Protein AF-A0A7T8KBR6-F1 (afdb_monomer)

Foldseek 3Di:
DVVVCVVPPDDDPPVPDDPPPLVPDCCRNPVVVVVCCVVVVDDDPPDDD

Organism: Caligus rogercresseyi (NCBI:txid217165)

Structure (mmCIF, N/CA/C/O backbone):
data_AF-A0A7T8KBR6-F1
#
_entry.id   AF-A0A7T8KBR6-F1
#
loop_
_atom_site.group_PDB
_atom_site.id
_atom_site.type_symbol
_atom_site.label_atom_id
_atom_site.label_alt_id
_atom_site.label_comp_id
_atom_site.label_asym_id
_atom_site.label_entity_id
_atom_site.label_seq_id
_atom_site.pdbx_PDB_ins_code
_atom_site.Cartn_x
_atom_site.Cartn_y
_atom_site.Cartn_z
_atom_site.occupancy
_atom_site.B_iso_or_equiv
_atom_site.auth_seq_id
_atom_site.auth_comp_id
_atom_site.auth_asym_id
_atom_site.auth_atom_id
_atom_site.pdbx_PDB_model_num
ATOM 1 N N . MET A 1 1 ? -5.617 18.800 -4.703 1.00 67.62 1 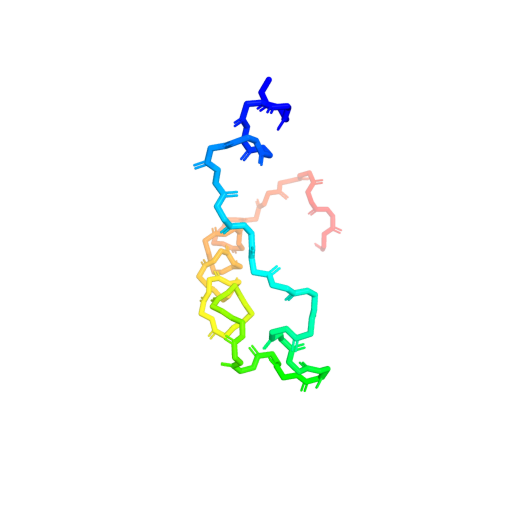MET A N 1
ATOM 2 C CA . MET A 1 1 ? -5.764 17.332 -4.589 1.00 67.62 1 MET A CA 1
ATOM 3 C C . MET A 1 1 ? -6.052 16.922 -3.148 1.00 67.62 1 MET A C 1
ATOM 5 O O . MET A 1 1 ? -7.123 16.387 -2.905 1.00 67.62 1 MET A O 1
ATOM 9 N N . GLN A 1 2 ? -5.174 17.256 -2.192 1.00 77.25 2 GLN A N 1
ATOM 10 C CA . GLN A 1 2 ? -5.304 16.863 -0.779 1.00 77.25 2 GLN A CA 1
ATOM 11 C C . GLN A 1 2 ? -6.647 17.269 -0.137 1.00 77.25 2 GLN A C 1
ATOM 13 O O . GLN A 1 2 ? -7.393 16.401 0.297 1.00 77.25 2 GLN A O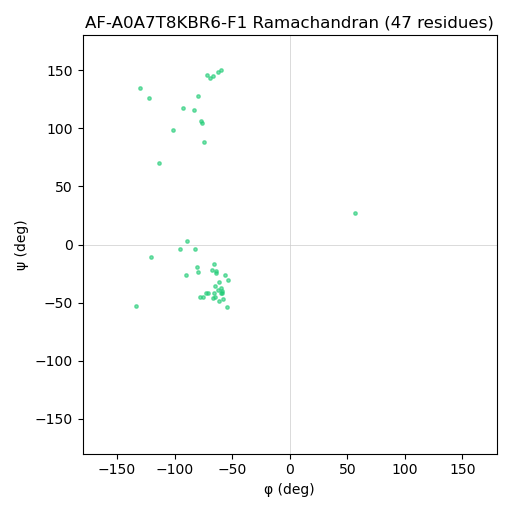 1
ATOM 18 N N . ASN A 1 3 ? -7.025 18.553 -0.218 1.00 87.31 3 ASN A N 1
ATOM 19 C CA . ASN A 1 3 ? -8.286 19.058 0.357 1.00 87.31 3 ASN A CA 1
ATOM 20 C C . ASN A 1 3 ? -9.542 18.405 -0.249 1.00 87.31 3 ASN A C 1
ATOM 22 O O . ASN A 1 3 ? -10.551 18.238 0.427 1.00 87.31 3 ASN A O 1
ATOM 26 N N . TRP A 1 4 ? -9.497 18.031 -1.534 1.00 93.31 4 TRP A N 1
ATOM 27 C CA . TRP A 1 4 ? -10.618 17.342 -2.179 1.00 93.31 4 TRP A CA 1
ATOM 28 C C . TRP A 1 4 ? -10.752 15.914 -1.648 1.00 93.31 4 TRP A C 1
ATOM 30 O O . TRP A 1 4 ? -11.857 15.470 -1.360 1.00 93.31 4 TRP A O 1
ATOM 40 N N . MET A 1 5 ? -9.632 15.213 -1.468 1.00 89.12 5 MET A N 1
ATOM 41 C CA . MET A 1 5 ? -9.632 13.857 -0.923 1.00 89.12 5 MET A CA 1
ATOM 42 C C . MET A 1 5 ? -10.112 13.833 0.527 1.00 89.12 5 MET A C 1
ATOM 44 O O . MET A 1 5 ? -10.924 12.985 0.868 1.00 89.12 5 MET A O 1
ATOM 48 N N . GLU A 1 6 ? -9.688 14.787 1.355 1.00 84.75 6 GLU A N 1
ATOM 49 C CA . GLU A 1 6 ? -10.181 14.919 2.734 1.00 84.75 6 GLU A CA 1
ATOM 50 C C . GLU A 1 6 ? -11.695 15.132 2.805 1.00 84.75 6 GLU A C 1
ATOM 52 O O . GLU A 1 6 ? -12.356 14.570 3.675 1.00 84.75 6 GLU A O 1
ATOM 57 N N . ALA A 1 7 ? -12.258 15.890 1.862 1.00 91.00 7 ALA A N 1
ATOM 58 C CA . ALA A 1 7 ? -13.692 16.151 1.812 1.00 91.00 7 ALA A CA 1
ATOM 59 C C . ALA A 1 7 ? -14.521 15.000 1.205 1.00 91.00 7 ALA A C 1
ATOM 61 O O . ALA A 1 7 ? -15.716 14.911 1.478 1.00 91.00 7 ALA A O 1
ATOM 62 N N . ASN A 1 8 ? -13.924 14.139 0.370 1.00 93.25 8 ASN A N 1
ATOM 63 C CA . ASN A 1 8 ? -14.670 13.178 -0.459 1.00 93.25 8 ASN A CA 1
ATOM 64 C C . ASN A 1 8 ? -14.315 11.706 -0.205 1.00 93.25 8 ASN A C 1
ATOM 66 O O . ASN A 1 8 ? -15.012 10.819 -0.693 1.00 93.25 8 ASN A O 1
ATOM 70 N N . ILE A 1 9 ? -13.252 11.419 0.546 1.0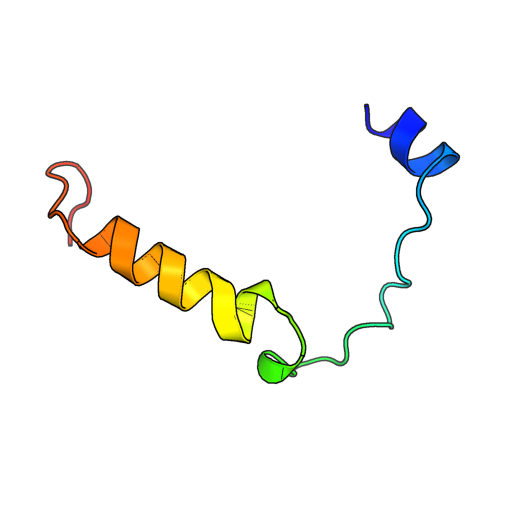0 90.06 9 ILE A N 1
ATOM 71 C CA . ILE A 1 9 ? -12.772 10.059 0.792 1.00 90.06 9 ILE A CA 1
ATOM 72 C C . ILE A 1 9 ? -12.761 9.804 2.296 1.00 90.06 9 ILE A C 1
ATOM 74 O O . ILE A 1 9 ? -12.140 10.529 3.071 1.00 90.06 9 ILE A O 1
ATOM 78 N N . LYS A 1 10 ? -13.421 8.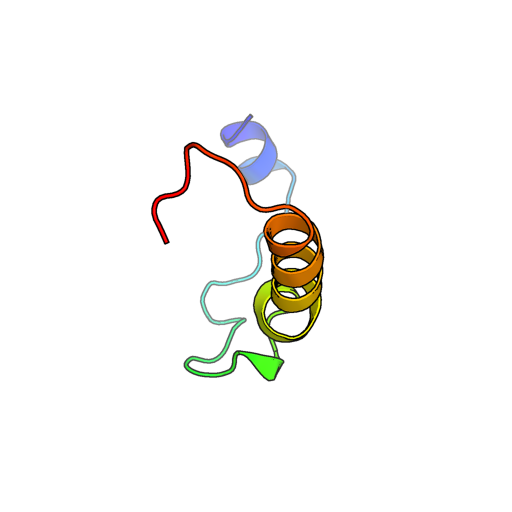724 2.724 1.00 87.62 10 LYS A N 1
ATOM 79 C CA . LYS A 1 10 ? -13.300 8.242 4.102 1.00 87.62 10 LYS A CA 1
ATOM 80 C C . LYS A 1 10 ? -11.975 7.514 4.276 1.00 87.62 10 LYS A C 1
ATOM 82 O O . LYS A 1 10 ? -11.822 6.377 3.834 1.00 87.62 10 LYS A O 1
ATOM 87 N N . PHE A 1 11 ? -11.042 8.163 4.960 1.00 83.12 11 PHE A N 1
ATOM 88 C CA . PHE A 1 11 ? -9.818 7.517 5.413 1.00 83.12 11 PHE A CA 1
ATOM 89 C C . PHE A 1 11 ? -10.105 6.548 6.556 1.00 83.12 11 PHE A C 1
ATOM 91 O O . PHE A 1 11 ? -10.985 6.773 7.391 1.00 83.12 11 PHE A O 1
ATOM 98 N N . TRP A 1 12 ? -9.344 5.460 6.593 1.00 83.62 12 TRP A N 1
ATOM 99 C CA . TRP A 1 12 ? -9.384 4.539 7.717 1.00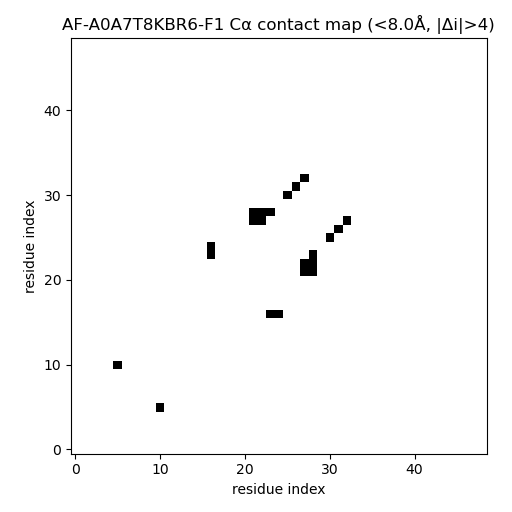 83.62 12 TRP A CA 1
ATOM 100 C C . TRP A 1 12 ? -8.768 5.208 8.951 1.00 83.62 12 TRP A C 1
ATOM 102 O O . TRP A 1 12 ? -7.812 5.980 8.819 1.00 83.62 12 TRP A O 1
ATOM 112 N N . PRO A 1 13 ? -9.306 4.952 10.155 1.00 84.69 13 PRO A N 1
ATOM 113 C CA . PRO A 1 13 ? -8.721 5.489 11.373 1.00 84.69 13 PRO A CA 1
ATOM 114 C C . PRO A 1 13 ? -7.298 4.947 11.549 1.00 84.69 13 PRO A C 1
ATOM 116 O O . PRO A 1 13 ? -7.007 3.813 11.178 1.00 84.69 13 PRO A O 1
ATOM 119 N N . LYS A 1 14 ? -6.405 5.734 12.164 1.00 79.50 14 LYS A N 1
ATOM 120 C CA . LYS A 1 14 ? -5.004 5.319 12.394 1.00 79.50 14 LYS A CA 1
ATOM 121 C C . LYS A 1 14 ? -4.881 4.009 13.179 1.00 79.50 14 LYS A C 1
ATOM 123 O O . LYS A 1 14 ? -3.892 3.307 13.040 1.00 79.50 14 LYS A O 1
ATOM 128 N N . THR A 1 15 ? -5.885 3.693 13.989 1.00 82.88 15 THR A N 1
ATOM 129 C CA . THR A 1 15 ? -5.973 2.479 14.807 1.00 82.88 15 THR A CA 1
ATOM 130 C C . THR A 1 15 ? -6.472 1.256 14.044 1.00 82.88 15 THR A C 1
ATOM 132 O O . THR A 1 15 ? -6.546 0.182 14.628 1.00 82.88 15 THR A O 1
ATOM 135 N N . PHE A 1 16 ? -6.849 1.403 12.770 1.00 84.56 16 PHE A N 1
ATOM 136 C CA . PHE A 1 16 ? -7.352 0.296 11.962 1.00 84.56 16 PHE A CA 1
ATOM 137 C C . PHE A 1 16 ? -6.297 -0.800 11.781 1.00 84.56 16 PHE A C 1
ATOM 139 O O . PHE A 1 16 ? -6.622 -1.982 11.830 1.00 84.56 16 PHE A O 1
ATOM 146 N N . TRP A 1 17 ? -5.036 -0.405 11.594 1.00 82.19 17 TRP A N 1
ATOM 147 C CA . TRP A 1 17 ? -3.932 -1.343 11.459 1.00 82.19 17 TRP A CA 1
ATOM 148 C C . TRP A 1 17 ? -3.296 -1.605 12.823 1.00 82.19 17 TRP A C 1
ATOM 150 O O . TRP A 1 17 ? -2.766 -0.668 13.431 1.00 82.19 17 TRP A O 1
ATOM 160 N N . PRO A 1 18 ? -3.329 -2.849 13.323 1.00 84.31 18 PRO A N 1
ATOM 161 C CA . PRO A 1 18 ? -2.618 -3.182 14.542 1.00 84.31 18 PRO A CA 1
ATOM 162 C C . PRO A 1 18 ? -1.100 -3.070 14.319 1.00 84.31 18 PRO A C 1
ATOM 164 O O . PRO A 1 18 ? -0.596 -3.359 13.228 1.00 84.31 18 PRO A O 1
ATOM 167 N N . PRO A 1 19 ? -0.345 -2.636 15.342 1.00 80.88 19 PRO A N 1
ATOM 168 C CA . PRO A 1 19 ? 1.107 -2.593 15.260 1.00 80.88 19 PRO A CA 1
ATOM 169 C C . PRO A 1 19 ? 1.685 -3.993 15.007 1.0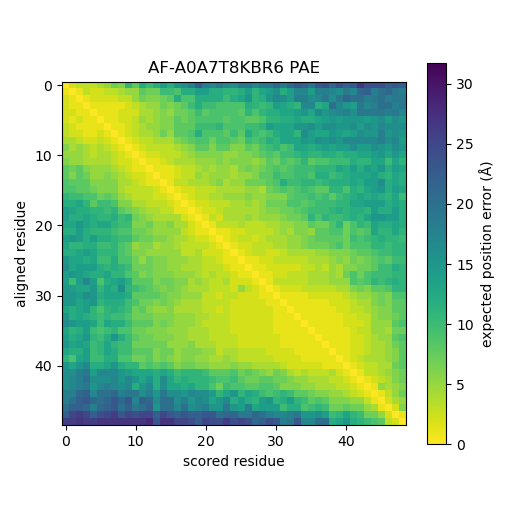0 80.88 19 PRO A C 1
ATOM 171 O O . PRO A 1 19 ? 1.119 -5.000 15.427 1.00 80.88 19 PRO A O 1
ATOM 174 N N . GLN A 1 20 ? 2.832 -4.042 14.324 1.00 80.38 20 GLN A N 1
ATOM 175 C CA . GLN A 1 20 ? 3.589 -5.274 14.047 1.00 80.38 20 GLN A CA 1
ATOM 176 C C . GLN A 1 20 ? 2.802 -6.377 13.313 1.00 80.38 20 GLN A C 1
ATOM 178 O O . GLN A 1 20 ? 3.136 -7.548 13.454 1.00 80.38 20 GLN A O 1
ATOM 183 N N . SER A 1 21 ? 1.792 -6.020 12.515 1.00 84.62 21 SER A N 1
ATOM 184 C CA . SER A 1 21 ? 1.009 -6.979 11.717 1.00 84.62 21 SER A CA 1
ATOM 185 C C . SER A 1 21 ? 1.229 -6.774 10.209 1.00 84.62 21 SER A C 1
ATOM 187 O O . SER A 1 21 ? 0.342 -6.268 9.514 1.00 84.62 21 SER A O 1
ATOM 189 N N . PRO A 1 22 ? 2.427 -7.096 9.681 1.00 79.88 22 PRO A N 1
ATOM 190 C CA . PRO A 1 22 ? 2.725 -6.970 8.250 1.00 79.88 22 PRO A CA 1
ATOM 191 C C . PRO A 1 22 ? 1.866 -7.910 7.390 1.00 79.88 22 PRO A C 1
ATOM 193 O O . PRO A 1 22 ? 1.630 -7.642 6.219 1.00 79.88 22 PRO A O 1
ATOM 196 N N . ASP A 1 23 ? 1.350 -8.986 7.979 1.00 83.69 23 ASP A N 1
ATOM 197 C CA . ASP A 1 23 ? 0.399 -9.920 7.380 1.00 83.69 23 ASP A CA 1
ATOM 198 C C . ASP A 1 23 ? -0.957 -9.279 7.055 1.00 83.69 23 ASP A C 1
ATOM 200 O O . ASP A 1 23 ? -1.662 -9.745 6.162 1.00 83.69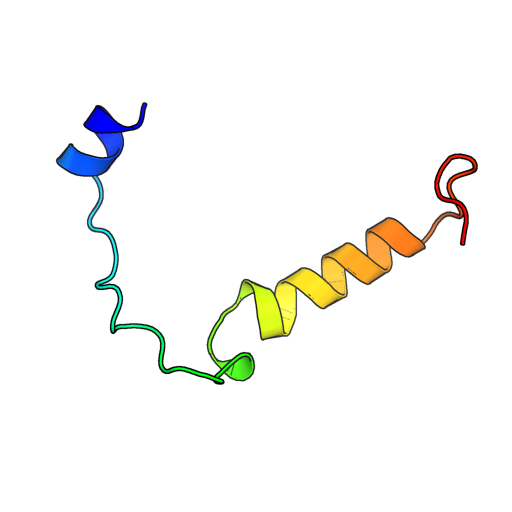 23 ASP A O 1
ATOM 204 N N . LEU A 1 24 ? -1.319 -8.194 7.742 1.00 82.50 24 LEU A N 1
ATOM 205 C CA . LEU A 1 24 ? -2.591 -7.516 7.523 1.00 82.50 24 LEU A CA 1
ATOM 206 C C . LEU A 1 24 ? -2.494 -6.420 6.458 1.00 82.50 24 LEU A C 1
ATOM 208 O O . LEU A 1 24 ? -3.491 -6.152 5.790 1.00 82.50 24 LEU A O 1
ATOM 212 N N . ASN A 1 25 ? -1.320 -5.823 6.235 1.00 82.69 25 ASN A N 1
ATOM 213 C CA . ASN A 1 25 ? -1.147 -4.794 5.212 1.00 82.69 25 ASN A CA 1
ATOM 214 C C . ASN A 1 25 ? -0.925 -5.426 3.820 1.00 82.69 25 ASN A C 1
ATOM 216 O O . ASN A 1 25 ? 0.125 -6.031 3.598 1.00 82.69 25 ASN A O 1
ATOM 220 N N . PRO A 1 26 ? -1.834 -5.235 2.839 1.00 81.06 26 PRO A N 1
ATOM 221 C CA . PRO A 1 26 ? -1.688 -5.768 1.478 1.00 81.06 26 PRO A CA 1
ATOM 222 C C . PRO A 1 26 ? -0.383 -5.396 0.790 1.00 81.06 26 PRO A C 1
ATOM 224 O O . PRO A 1 26 ? 0.131 -6.171 -0.021 1.00 81.06 26 PRO A O 1
ATOM 227 N N . LEU A 1 27 ? 0.161 -4.224 1.123 1.00 85.50 27 LEU A N 1
ATOM 228 C CA . LEU A 1 27 ? 1.450 -3.803 0.601 1.00 85.50 27 LEU A CA 1
ATOM 229 C C . LEU A 1 27 ? 2.572 -4.722 1.089 1.00 85.50 27 LEU A C 1
ATOM 231 O O . LEU A 1 27 ? 3.382 -5.168 0.279 1.00 85.50 27 LEU A O 1
ATOM 235 N N . ASP A 1 28 ? 2.560 -5.050 2.379 1.00 85.38 28 ASP A N 1
ATOM 236 C CA . ASP A 1 28 ? 3.606 -5.824 3.038 1.00 85.38 28 ASP A CA 1
ATOM 237 C C . ASP A 1 28 ? 3.512 -7.321 2.741 1.00 85.38 28 ASP A C 1
ATOM 239 O O . ASP A 1 28 ? 4.522 -7.927 2.384 1.00 85.38 28 ASP A O 1
ATOM 243 N N . PHE A 1 29 ? 2.320 -7.923 2.799 1.00 82.25 29 PHE A N 1
ATOM 244 C CA . PHE A 1 29 ? 2.205 -9.373 2.605 1.00 82.25 29 PHE A CA 1
ATOM 245 C C . PHE A 1 29 ? 2.220 -9.827 1.135 1.00 82.25 29 PHE A C 1
ATOM 247 O O . PHE A 1 29 ? 2.455 -11.006 0.871 1.00 82.25 29 PHE A O 1
ATOM 254 N N . CYS A 1 30 ? 1.938 -8.943 0.169 1.00 86.38 30 CYS A N 1
ATOM 255 C CA . CYS A 1 30 ? 1.757 -9.341 -1.236 1.00 86.38 30 CYS A CA 1
ATOM 256 C C . CYS A 1 30 ? 2.499 -8.450 -2.234 1.00 86.38 30 CYS A C 1
ATOM 258 O O . CYS A 1 30 ? 3.245 -8.949 -3.083 1.00 86.38 30 CYS A O 1
ATOM 260 N N . ILE A 1 31 ? 2.297 -7.133 -2.161 1.00 92.56 31 ILE 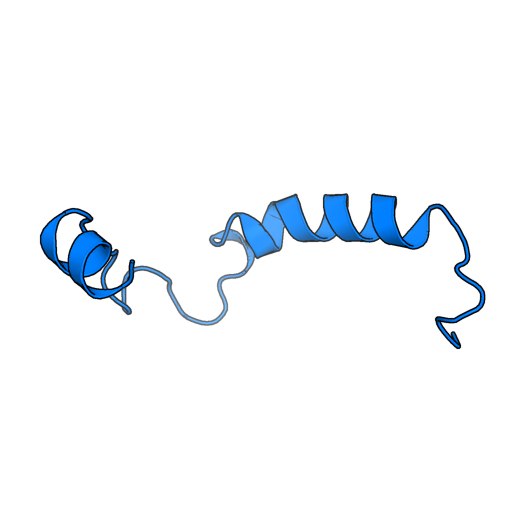A N 1
ATOM 261 C CA . ILE A 1 31 ? 2.752 -6.231 -3.226 1.00 92.56 31 ILE A CA 1
ATOM 262 C C . ILE A 1 31 ? 4.273 -6.067 -3.218 1.00 92.56 31 ILE A C 1
ATOM 264 O O . ILE A 1 31 ? 4.878 -6.112 -4.291 1.00 92.56 31 ILE A O 1
ATOM 268 N N . TRP A 1 32 ? 4.909 -5.933 -2.049 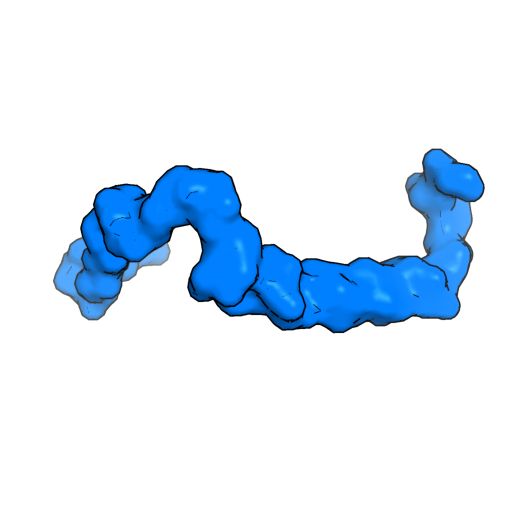1.00 89.88 32 TRP A N 1
ATOM 269 C CA . TRP A 1 32 ? 6.357 -5.723 -1.979 1.00 89.88 32 TRP A CA 1
ATOM 270 C C . TRP A 1 32 ? 7.152 -6.860 -2.606 1.00 89.88 32 TRP A C 1
ATOM 272 O O . TRP A 1 32 ? 8.057 -6.594 -3.390 1.00 89.88 32 TRP A O 1
ATOM 282 N N . TRP A 1 33 ? 6.751 -8.108 -2.366 1.00 89.31 33 TRP A N 1
ATOM 283 C CA . TRP A 1 33 ? 7.367 -9.270 -3.006 1.00 89.31 33 TRP A CA 1
ATOM 284 C C . TRP A 1 33 ? 7.281 -9.210 -4.536 1.00 89.31 33 TRP A C 1
ATOM 286 O O . TRP A 1 33 ? 8.240 -9.529 -5.240 1.00 89.31 33 TRP A O 1
ATOM 296 N N . HIS A 1 34 ? 6.132 -8.796 -5.078 1.00 92.81 34 HIS A N 1
ATOM 297 C CA . HIS A 1 34 ? 5.964 -8.678 -6.524 1.00 92.81 34 HIS A CA 1
ATOM 298 C C . HIS A 1 34 ? 6.849 -7.572 -7.108 1.00 92.81 34 HIS A C 1
ATOM 300 O O . HIS A 1 34 ? 7.536 -7.795 -8.106 1.00 92.81 34 HIS A O 1
ATOM 306 N N . ILE A 1 35 ? 6.867 -6.404 -6.458 1.00 92.00 35 ILE A N 1
ATOM 307 C CA . ILE A 1 35 ? 7.691 -5.264 -6.866 1.00 92.00 35 ILE A CA 1
ATOM 308 C C . ILE A 1 35 ? 9.169 -5.632 -6.810 1.00 92.00 35 ILE A C 1
ATOM 310 O O . ILE A 1 35 ? 9.878 -5.405 -7.784 1.00 92.00 35 ILE A O 1
ATOM 314 N N . GLU A 1 36 ? 9.631 -6.225 -5.711 1.00 91.44 36 GLU A N 1
ATOM 315 C CA . GLU A 1 36 ? 11.022 -6.637 -5.537 1.00 91.44 36 GLU A CA 1
ATOM 316 C C . GLU A 1 36 ? 11.444 -7.603 -6.644 1.00 91.44 36 GLU A C 1
ATOM 318 O O . GLU A 1 36 ? 12.463 -7.393 -7.298 1.00 91.44 36 GLU A O 1
ATOM 323 N N . ARG A 1 37 ? 10.620 -8.613 -6.944 1.00 92.69 37 ARG A N 1
ATOM 324 C CA . ARG A 1 37 ? 10.902 -9.554 -8.036 1.00 92.69 37 ARG A CA 1
ATOM 325 C C . ARG A 1 37 ? 11.035 -8.875 -9.394 1.00 92.69 37 ARG A C 1
ATOM 327 O O . ARG A 1 37 ? 11.888 -9.277 -10.181 1.00 92.69 37 ARG A O 1
ATOM 334 N N . GLN A 1 38 ? 10.197 -7.886 -9.695 1.00 92.69 38 GLN A N 1
ATOM 335 C CA . GLN A 1 38 ? 10.260 -7.168 -10.969 1.00 92.69 38 GLN A CA 1
ATOM 336 C C . GLN A 1 38 ? 11.430 -6.181 -11.010 1.00 92.69 38 GLN A C 1
ATOM 338 O O . GLN A 1 38 ? 12.175 -6.158 -11.989 1.00 92.69 38 GLN A O 1
ATOM 343 N N . ALA A 1 39 ? 11.636 -5.412 -9.944 1.00 89.31 39 ALA A N 1
ATOM 344 C CA . ALA A 1 39 ? 12.716 -4.439 -9.832 1.00 89.31 39 ALA A CA 1
ATOM 345 C C . ALA A 1 39 ? 14.095 -5.113 -9.824 1.00 89.31 39 ALA A C 1
ATOM 347 O O . ALA A 1 39 ? 15.032 -4.606 -10.426 1.00 89.31 39 ALA A O 1
ATOM 348 N N . CYS A 1 40 ? 14.223 -6.289 -9.213 1.00 89.56 40 CYS A N 1
ATOM 349 C CA . CYS A 1 40 ? 15.473 -7.047 -9.190 1.00 89.56 40 CYS A CA 1
ATOM 350 C C . CYS A 1 40 ? 15.619 -8.010 -10.380 1.00 89.56 40 CYS A C 1
ATOM 352 O O . CYS A 1 40 ? 16.614 -8.729 -10.460 1.00 89.56 40 CYS A O 1
ATOM 354 N N . SER A 1 41 ? 14.666 -8.034 -11.322 1.00 91.69 41 SER A N 1
ATOM 355 C CA . SER A 1 41 ? 14.744 -8.904 -12.508 1.00 91.69 41 SER A CA 1
ATOM 356 C C . SER A 1 41 ? 15.863 -8.508 -13.477 1.00 91.69 41 SER A C 1
ATOM 358 O O . SER A 1 41 ? 16.334 -9.336 -14.256 1.00 91.69 41 SER A O 1
ATOM 360 N N . VAL A 1 42 ? 16.311 -7.251 -13.418 1.00 88.50 42 VAL A N 1
ATOM 361 C CA . VAL A 1 42 ? 17.406 -6.713 -14.225 1.00 88.50 42 VAL A CA 1
ATOM 362 C C . VAL A 1 42 ? 18.392 -6.009 -13.304 1.00 88.50 42 VAL A C 1
ATOM 364 O O . VAL A 1 42 ? 18.012 -5.210 -12.453 1.00 88.50 42 VAL A O 1
ATOM 367 N N . ARG A 1 43 ? 19.690 -6.262 -13.499 1.00 82.12 43 ARG A N 1
ATOM 368 C CA . ARG A 1 43 ? 20.730 -5.514 -12.791 1.00 82.12 43 ARG A CA 1
ATOM 369 C C . ARG A 1 43 ? 20.872 -4.128 -13.413 1.00 82.12 43 ARG A C 1
ATOM 371 O O . ARG A 1 43 ? 21.447 -3.969 -14.491 1.00 82.12 43 ARG A O 1
ATOM 378 N N . TYR A 1 44 ? 20.356 -3.122 -12.726 1.00 82.62 44 TYR A N 1
ATOM 379 C CA . TYR A 1 44 ? 20.497 -1.732 -13.136 1.00 82.62 44 TYR A CA 1
ATOM 380 C C . TYR A 1 44 ? 21.881 -1.198 -12.750 1.00 82.62 44 TYR A C 1
ATOM 382 O O . TYR A 1 44 ? 22.305 -1.290 -11.603 1.00 82.62 44 TYR A O 1
ATOM 390 N N . LYS A 1 45 ? 22.600 -0.618 -13.719 1.00 82.94 45 LYS A N 1
ATOM 391 C CA . LYS A 1 45 ? 24.002 -0.175 -13.563 1.00 82.94 45 LYS A CA 1
ATOM 392 C C . LYS A 1 45 ? 24.195 0.982 -12.574 1.00 82.94 45 LYS A C 1
ATOM 394 O O . LYS A 1 45 ? 25.317 1.249 -12.168 1.00 82.94 45 LYS A O 1
ATOM 399 N N . ASN A 1 46 ? 23.123 1.689 -12.232 1.00 81.31 46 ASN A N 1
ATOM 400 C CA . ASN A 1 46 ? 23.118 2.816 -11.301 1.00 81.31 46 ASN A CA 1
ATOM 401 C C . ASN A 1 46 ? 22.741 2.414 -9.868 1.00 81.31 46 ASN A C 1
ATOM 403 O O . ASN A 1 46 ? 22.762 3.266 -8.983 1.00 81.31 46 ASN A O 1
ATOM 407 N N . ILE A 1 47 ? 22.388 1.147 -9.643 1.00 74.56 47 ILE A N 1
ATOM 408 C CA . ILE A 1 47 ? 22.132 0.601 -8.314 1.00 74.56 47 ILE A CA 1
ATOM 409 C C . ILE A 1 47 ? 23.391 -0.178 -7.934 1.00 74.56 47 ILE A C 1
ATOM 411 O O . ILE A 1 47 ? 23.616 -1.290 -8.410 1.00 74.56 47 ILE A O 1
ATOM 415 N N . TRP A 1 48 ? 24.259 0.454 -7.144 1.00 58.41 48 TRP A N 1
ATOM 416 C CA . TRP A 1 48 ? 25.449 -0.194 -6.597 1.00 58.41 48 TRP A CA 1
ATOM 417 C C . TRP A 1 48 ? 25.021 -1.143 -5.472 1.00 58.41 48 TRP A C 1
ATOM 419 O O . TRP A 1 48 ? 24.949 -0.746 -4.312 1.00 58.41 48 TRP A O 1
ATOM 429 N N . LEU A 1 49 ? 24.698 -2.379 -5.852 1.00 56.78 49 LEU A N 1
ATOM 430 C CA . LEU A 1 49 ? 24.735 -3.563 -4.993 1.00 56.78 49 LEU A CA 1
ATOM 431 C C . LEU A 1 49 ? 25.866 -4.479 -5.473 1.00 56.78 49 LEU A C 1
ATOM 433 O O . LEU A 1 49 ? 25.956 -4.737 -6.708 1.00 56.78 49 LEU A O 1
#

Mean predicted aligned error: 8.32 Å

InterPro domains:
  IPR036397 Ribonuclease H superfamily [G3DSA:3.30.420.10] (1-48)

pLDDT: mean 84.34, std 7.6, range [56.78, 93.31]

Radius of gyration: 16.71 Å; Cα contacts (8 Å, |Δi|>4): 11; chains: 1; bounding box: 40×29×30 Å

Secondary structure (DSSP, 8-state):
-HHHHHHH--PPPTTSSPTT-TTT-HIIIIIHHHHHHHHTTS--TTS--

Solvent-accessible surface area (backbone atoms only — not comparable to full-atom values): 3310 Å² total; per-residue (Å²): 110,68,72,56,44,68,76,74,48,89,73,78,61,84,77,72,62,63,84,95,44,52,80,74,39,64,56,63,63,50,46,47,62,54,49,50,55,60,65,66,69,52,91,52,91,87,60,92,123

Sequence (49 aa):
MQNWMEANIKFWPKTFWPPQSPDLNPLDFCIWWHIERQACSVRYKNIWL